Protein AF-A0A7K3H9V8-F1 (afdb_monomer)

Foldseek 3Di:
DDQLLQWPWKFKDKFAVVVVDQDDLVNSVPGDTFDWDHPDNNDIDTHDDDPQDVVNVVPDDFFKMFMWMWIAGPVGDIDTDRGPDMDTDDD

pLDDT: mean 84.38, std 11.33, range [40.25, 96.12]

Secondary structure (DSSP, 8-state):
---TT-EEEEEEEEEEGGG-----HHHHTTSPBPEEEESSSS-EEEE------HHHHHTSPSEEEEEEEEEEETTS-EEEEEEEEEEEE--

Solvent-accessible surface area (backbone atoms only — not comparable to full-atom values): 5520 Å² total; per-residue (Å²): 130,82,58,58,26,41,65,66,45,40,22,68,47,80,45,55,59,86,70,69,74,79,79,49,68,76,63,46,71,78,46,68,71,34,55,68,43,59,76,43,71,76,36,63,52,67,51,72,82,82,88,74,46,74,68,56,55,73,70,52,76,71,44,54,29,37,28,26,37,38,42,29,29,68,92,66,53,73,49,70,36,75,69,69,43,73,50,74,44,78,134

Structure (mmCIF, N/CA/C/O backbone):
data_AF-A0A7K3H9V8-F1
#
_entry.id   AF-A0A7K3H9V8-F1
#
loop_
_atom_site.group_PDB
_atom_site.id
_atom_site.type_symbol
_atom_site.label_atom_id
_atom_site.label_alt_id
_atom_site.label_comp_id
_atom_site.label_asym_id
_atom_site.label_entity_id
_atom_site.label_seq_id
_atom_site.pdbx_PDB_ins_code
_atom_site.Cartn_x
_atom_site.Cartn_y
_atom_site.Cartn_z
_atom_site.occupancy
_atom_site.B_iso_or_equiv
_atom_site.auth_seq_id
_atom_site.auth_comp_id
_atom_site.auth_asym_id
_atom_site.auth_atom_id
_atom_site.pdbx_PDB_model_num
ATOM 1 N N . MET A 1 1 ? 23.747 -12.170 -5.761 1.00 40.25 1 MET A N 1
ATOM 2 C CA . MET A 1 1 ? 22.863 -12.603 -6.858 1.00 40.25 1 MET A CA 1
ATOM 3 C C . MET A 1 1 ? 22.025 -11.384 -7.172 1.00 40.25 1 MET A C 1
ATOM 5 O O . MET A 1 1 ? 21.425 -10.882 -6.230 1.00 40.25 1 MET A O 1
ATOM 9 N N . SER A 1 2 ? 22.135 -10.826 -8.382 1.00 44.81 2 SER A N 1
ATOM 10 C CA . SER A 1 2 ? 21.259 -9.722 -8.803 1.00 44.81 2 SER A CA 1
ATOM 11 C C . SER A 1 2 ? 19.826 -10.225 -8.836 1.00 44.81 2 SER A C 1
ATOM 13 O O . SER A 1 2 ? 19.588 -11.399 -9.131 1.00 44.81 2 SER A O 1
ATOM 15 N N . ASP A 1 3 ? 18.900 -9.362 -8.454 1.00 52.72 3 ASP A N 1
ATOM 16 C CA . ASP A 1 3 ? 17.481 -9.650 -8.508 1.00 52.72 3 ASP A CA 1
ATOM 17 C C . ASP A 1 3 ? 17.013 -9.508 -9.967 1.00 52.72 3 ASP A C 1
ATOM 19 O O . ASP A 1 3 ? 16.526 -8.464 -10.377 1.00 52.72 3 ASP A O 1
ATOM 23 N N . ASP A 1 4 ? 17.176 -10.563 -10.777 1.00 57.59 4 ASP A N 1
ATOM 24 C CA . ASP A 1 4 ? 16.725 -10.555 -12.181 1.00 57.59 4 ASP A CA 1
ATOM 25 C C . ASP A 1 4 ? 15.191 -10.456 -12.315 1.00 57.59 4 ASP A C 1
ATOM 27 O O . ASP A 1 4 ? 14.689 -10.405 -13.430 1.00 57.59 4 ASP A O 1
ATOM 31 N N . SER A 1 5 ? 14.419 -10.403 -11.216 1.00 62.09 5 SER A N 1
ATOM 32 C CA . SER A 1 5 ? 12.970 -10.153 -11.288 1.00 62.09 5 SER A CA 1
ATOM 33 C C . SER 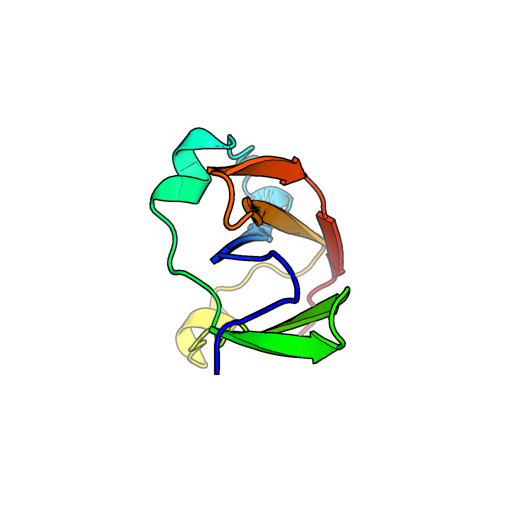A 1 5 ? 12.625 -8.764 -11.830 1.00 62.09 5 SER A C 1
ATOM 35 O O . SER A 1 5 ? 11.461 -8.493 -12.130 1.00 62.09 5 SER A O 1
ATOM 37 N N . GLY A 1 6 ? 13.621 -7.876 -11.905 1.00 73.94 6 GLY A N 1
ATOM 38 C CA . GLY A 1 6 ? 13.479 -6.513 -12.383 1.00 73.94 6 GLY A CA 1
ATOM 39 C C . GLY A 1 6 ? 12.861 -5.561 -11.363 1.00 73.94 6 GLY A C 1
ATOM 40 O O . GLY A 1 6 ? 12.731 -4.389 -11.690 1.00 73.94 6 GLY A O 1
ATOM 41 N N . VAL A 1 7 ? 12.498 -6.000 -10.147 1.00 84.50 7 VAL A N 1
ATOM 42 C CA . VAL A 1 7 ? 11.938 -5.130 -9.095 1.00 84.50 7 VAL A CA 1
ATOM 43 C C . VAL A 1 7 ? 13.048 -4.627 -8.175 1.00 84.50 7 VAL A C 1
ATOM 45 O O . VAL A 1 7 ? 13.641 -5.390 -7.419 1.00 84.50 7 VAL A O 1
ATOM 48 N N . ARG A 1 8 ? 13.282 -3.315 -8.194 1.00 86.12 8 ARG A N 1
ATOM 49 C CA . ARG A 1 8 ? 14.249 -2.630 -7.329 1.00 86.12 8 ARG A CA 1
ATOM 50 C C . ARG A 1 8 ? 13.674 -2.293 -5.962 1.00 86.12 8 ARG A C 1
ATOM 52 O O . ARG A 1 8 ? 14.374 -2.389 -4.958 1.00 86.12 8 ARG A O 1
ATOM 59 N N . ASP A 1 9 ? 12.427 -1.836 -5.937 1.00 89.44 9 ASP A N 1
ATOM 60 C CA . ASP A 1 9 ? 11.785 -1.356 -4.720 1.00 89.44 9 ASP A CA 1
ATOM 61 C C . ASP A 1 9 ? 10.269 -1.544 -4.788 1.00 89.44 9 ASP A C 1
ATOM 63 O O . ASP A 1 9 ? 9.638 -1.337 -5.828 1.00 89.44 9 ASP A O 1
ATOM 67 N N . LEU A 1 10 ? 9.677 -1.906 -3.654 1.00 92.62 10 LEU A N 1
ATOM 68 C CA . LEU A 1 10 ? 8.233 -1.941 -3.480 1.00 92.62 10 LEU A CA 1
ATOM 69 C C . LEU A 1 10 ? 7.880 -1.212 -2.192 1.00 92.62 10 LEU A C 1
ATOM 71 O O . LEU A 1 10 ? 8.347 -1.570 -1.113 1.00 92.62 10 LEU A O 1
ATOM 75 N N . LYS A 1 11 ? 6.994 -0.228 -2.307 1.00 93.62 11 LYS A N 1
ATOM 76 C CA . LYS A 1 11 ? 6.464 0.531 -1.177 1.00 93.62 11 LYS A CA 1
ATOM 77 C C . LYS A 1 11 ? 4.961 0.362 -1.118 1.00 93.62 11 LYS A C 1
ATOM 79 O O . LYS A 1 11 ? 4.273 0.519 -2.131 1.00 93.62 11 LYS A O 1
ATOM 84 N N . VAL A 1 12 ? 4.453 0.051 0.066 1.00 93.38 12 VAL A N 1
ATOM 85 C CA . VAL A 1 12 ? 3.027 -0.178 0.297 1.00 93.38 12 VAL A CA 1
ATOM 86 C C . VAL A 1 12 ? 2.537 0.699 1.435 1.00 93.38 12 VAL A C 1
ATOM 88 O O . VAL A 1 12 ? 3.237 0.919 2.415 1.00 93.38 12 VAL A O 1
ATOM 91 N N . LEU A 1 13 ? 1.323 1.222 1.295 1.00 91.50 13 LEU A N 1
ATOM 92 C CA . LEU A 1 13 ? 0.666 2.000 2.335 1.00 91.50 13 LEU A CA 1
ATOM 93 C C . LEU A 1 13 ? -0.736 1.450 2.559 1.00 91.50 13 LEU A C 1
ATOM 95 O O . LEU A 1 13 ? -1.520 1.309 1.620 1.00 91.50 13 LEU A O 1
ATOM 99 N N . VAL A 1 14 ? -1.044 1.165 3.818 1.00 90.38 14 VAL A N 1
ATOM 100 C CA . VAL A 1 14 ? -2.304 0.569 4.257 1.00 90.38 14 VAL A CA 1
ATOM 101 C C . VAL A 1 14 ? -3.081 1.601 5.066 1.00 90.38 14 VAL A C 1
ATOM 103 O O . VAL A 1 14 ? -2.527 2.237 5.961 1.00 90.38 14 VAL A O 1
ATOM 106 N N . ARG A 1 15 ? -4.362 1.801 4.743 1.00 89.81 15 ARG A N 1
ATOM 107 C CA . ARG A 1 15 ? -5.195 2.844 5.364 1.00 89.81 15 ARG A CA 1
ATOM 108 C C . ARG A 1 15 ? -6.662 2.430 5.478 1.00 89.81 15 ARG A C 1
ATOM 110 O O . ARG A 1 15 ? -7.162 1.768 4.563 1.00 89.81 15 ARG A O 1
ATOM 117 N N . PRO A 1 16 ? -7.387 2.877 6.516 1.00 91.12 16 PRO A N 1
ATOM 118 C CA . PRO A 1 16 ? -8.818 2.642 6.594 1.00 91.12 16 PRO A CA 1
ATOM 119 C C . PRO A 1 16 ? -9.543 3.549 5.595 1.00 91.12 16 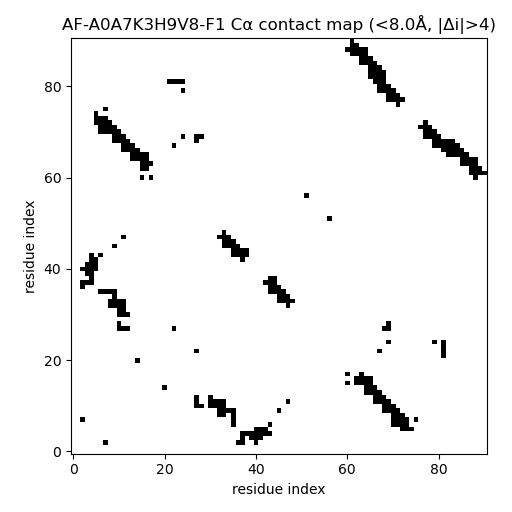PRO A C 1
ATOM 121 O O . PRO A 1 16 ? -9.153 4.702 5.370 1.00 91.12 16 PRO A O 1
ATOM 124 N N . ALA A 1 17 ? -10.621 3.052 4.994 1.00 90.12 17 ALA A N 1
ATOM 125 C CA . ALA A 1 17 ? -11.444 3.823 4.064 1.00 90.12 17 ALA A CA 1
ATOM 126 C C . ALA A 1 17 ? -12.068 5.065 4.733 1.00 90.12 17 ALA A C 1
ATOM 128 O O . ALA A 1 17 ? -12.254 6.093 4.078 1.00 90.12 17 ALA A O 1
ATOM 129 N N . SER A 1 18 ? -12.329 4.990 6.045 1.00 88.00 18 SER A N 1
ATOM 130 C CA . SER A 1 18 ? -12.840 6.080 6.891 1.00 88.00 18 SER A CA 1
ATOM 131 C C . SER A 1 18 ? -11.921 7.307 6.922 1.00 88.00 18 SER A C 1
ATOM 133 O O . SER A 1 18 ? -12.418 8.430 7.029 1.00 88.00 18 SER A O 1
ATOM 135 N N . SER A 1 19 ? -10.602 7.116 6.773 1.00 86.38 1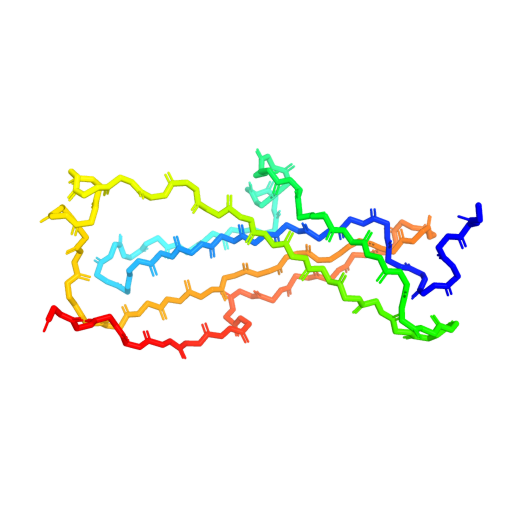9 SER A N 1
ATOM 136 C CA . SER A 1 19 ? -9.607 8.197 6.848 1.00 86.38 19 SER A CA 1
ATOM 137 C C . SER A 1 19 ? -9.752 9.241 5.742 1.00 86.38 19 SER A C 1
ATOM 139 O O . SER A 1 19 ? -9.261 10.357 5.895 1.00 86.38 19 SER A O 1
ATOM 141 N N . LYS A 1 20 ? -10.393 8.886 4.615 1.00 82.88 20 LYS A N 1
ATOM 142 C CA . LYS A 1 20 ? -10.486 9.707 3.389 1.00 82.88 20 LYS A CA 1
ATOM 143 C C . LYS A 1 20 ? -9.134 10.180 2.838 1.00 82.88 20 LYS A C 1
ATOM 145 O O . LYS A 1 20 ? -9.114 11.022 1.945 1.00 82.88 20 LYS A O 1
ATOM 150 N N . LEU A 1 21 ? -8.021 9.635 3.333 1.00 86.25 21 LEU A N 1
ATOM 151 C CA . LEU A 1 21 ? -6.707 9.833 2.738 1.00 86.25 21 LEU A CA 1
ATOM 152 C C . LEU A 1 21 ? -6.746 9.287 1.310 1.00 86.25 21 LEU A C 1
ATOM 154 O O . LEU A 1 21 ? -7.380 8.263 1.066 1.00 86.25 21 LEU A O 1
ATOM 158 N N . ASP A 1 22 ? -6.087 9.946 0.370 1.00 87.12 22 ASP A N 1
ATOM 159 C CA . ASP A 1 22 ? -5.926 9.440 -0.992 1.00 87.12 22 ASP A CA 1
ATOM 160 C C . ASP A 1 22 ? -4.482 9.685 -1.421 1.00 87.12 22 ASP A C 1
ATOM 162 O O . ASP A 1 22 ? -4.178 10.731 -1.995 1.00 87.12 22 ASP A O 1
ATOM 166 N N . PRO A 1 23 ? -3.565 8.790 -1.015 1.00 90.44 23 PRO A N 1
ATOM 167 C CA . PRO A 1 23 ? -2.148 9.016 -1.195 1.00 90.44 23 PRO A CA 1
ATOM 168 C C . PRO A 1 23 ? -1.803 9.070 -2.683 1.00 90.44 23 PRO A C 1
ATOM 170 O O . PRO A 1 23 ? -2.422 8.426 -3.534 1.00 90.44 23 PRO A O 1
ATOM 173 N N . THR A 1 24 ? -0.779 9.840 -2.991 1.00 93.94 24 THR A N 1
ATOM 174 C CA . THR A 1 24 ? -0.191 9.987 -4.315 1.00 93.94 24 THR A CA 1
ATOM 175 C C . THR A 1 24 ? 1.042 9.100 -4.442 1.00 93.94 24 THR A C 1
ATOM 177 O O . THR A 1 24 ? 1.639 8.683 -3.448 1.00 93.94 24 THR A O 1
ATOM 180 N N . GLU A 1 25 ? 1.487 8.850 -5.675 1.00 93.38 25 GLU A N 1
ATOM 181 C CA . GLU A 1 25 ? 2.758 8.154 -5.905 1.00 93.38 25 GLU A CA 1
ATOM 182 C C . GLU A 1 25 ? 3.920 8.832 -5.155 1.00 93.38 25 GLU A C 1
ATOM 184 O O . GLU A 1 25 ? 4.768 8.154 -4.573 1.00 93.38 25 GLU A O 1
ATOM 189 N N . ALA A 1 26 ? 3.961 10.168 -5.163 1.00 92.38 26 ALA A N 1
ATOM 190 C CA . ALA A 1 26 ? 5.035 10.941 -4.550 1.00 92.38 26 ALA A CA 1
ATOM 191 C C . ALA A 1 26 ? 5.108 10.728 -3.032 1.00 92.38 26 ALA A C 1
ATOM 193 O O . ALA A 1 26 ? 6.203 10.602 -2.490 1.00 92.38 26 ALA A O 1
ATOM 194 N N . GLU A 1 27 ? 3.961 10.631 -2.358 1.00 90.81 27 GLU A N 1
ATOM 195 C CA . GLU A 1 27 ? 3.903 10.358 -0.919 1.00 90.81 27 GLU A CA 1
ATOM 196 C C . GLU A 1 27 ? 4.383 8.943 -0.590 1.00 90.81 27 GLU A C 1
ATOM 198 O O . GLU A 1 27 ? 5.084 8.753 0.405 1.00 90.81 27 GLU A O 1
ATOM 203 N N . LEU A 1 28 ? 4.098 7.962 -1.456 1.00 92.50 28 LEU A N 1
ATOM 204 C CA . LEU A 1 28 ? 4.589 6.599 -1.259 1.00 92.50 28 LEU A CA 1
ATOM 205 C C . LEU A 1 28 ? 6.115 6.510 -1.313 1.00 92.50 28 LEU A C 1
ATOM 207 O O . LEU A 1 28 ? 6.657 5.606 -0.695 1.00 92.50 28 LEU A O 1
ATOM 211 N N . ARG A 1 29 ? 6.831 7.435 -1.970 1.00 89.31 29 ARG A N 1
ATOM 212 C CA . ARG A 1 29 ? 8.311 7.420 -2.031 1.00 89.31 29 ARG A CA 1
ATOM 213 C C . ARG A 1 29 ? 8.979 7.543 -0.660 1.00 89.31 29 ARG A C 1
ATOM 215 O O . ARG A 1 29 ? 10.116 7.106 -0.511 1.00 89.31 29 ARG A O 1
ATOM 222 N N . SER A 1 30 ? 8.282 8.115 0.318 1.00 87.75 30 SER A N 1
ATOM 223 C CA . SER A 1 30 ? 8.791 8.324 1.678 1.00 87.75 30 SER A CA 1
ATOM 224 C C . SER A 1 30 ? 8.443 7.187 2.641 1.00 87.75 30 SER A C 1
ATOM 226 O O . SER A 1 30 ? 8.853 7.231 3.798 1.00 87.75 30 SER A O 1
ATOM 228 N N . VAL A 1 31 ? 7.674 6.191 2.194 1.00 88.50 31 VAL A N 1
ATOM 229 C CA . VAL A 1 31 ? 7.295 5.031 3.010 1.00 88.50 31 VAL A CA 1
ATOM 230 C C . VAL A 1 31 ? 8.444 4.020 3.046 1.00 88.50 31 VAL A C 1
ATOM 232 O O . VAL A 1 31 ? 9.301 3.993 2.154 1.00 88.50 31 VAL A O 1
ATOM 235 N N . GLU A 1 32 ? 8.482 3.201 4.095 1.00 87.88 32 GLU A N 1
ATOM 236 C CA . GLU A 1 32 ? 9.438 2.102 4.212 1.00 87.88 32 GLU A CA 1
ATOM 237 C C . GLU A 1 32 ? 9.314 1.128 3.029 1.00 87.88 32 GLU A C 1
ATOM 239 O O . GLU A 1 32 ? 8.246 0.940 2.440 1.00 87.88 32 GLU A O 1
ATOM 244 N N . SER A 1 33 ? 10.454 0.566 2.637 1.00 89.50 33 SER A N 1
ATOM 245 C CA . SER A 1 33 ? 10.544 -0.401 1.545 1.00 89.50 33 SER A CA 1
ATOM 246 C C . SER A 1 33 ? 10.263 -1.808 2.053 1.00 89.50 33 SER A C 1
ATOM 248 O O . SER A 1 33 ? 10.784 -2.209 3.094 1.00 89.50 33 SER A O 1
ATOM 250 N N . ALA A 1 34 ? 9.499 -2.574 1.281 1.00 89.75 34 ALA A N 1
ATOM 251 C CA . ALA A 1 34 ? 9.308 -3.995 1.518 1.00 89.75 34 ALA A CA 1
ATOM 252 C C . ALA A 1 34 ? 10.593 -4.778 1.208 1.00 89.75 34 ALA A C 1
ATOM 254 O O . ALA A 1 34 ? 11.367 -4.424 0.317 1.00 89.75 34 ALA A O 1
ATOM 255 N N . GLU A 1 35 ? 10.794 -5.902 1.895 1.00 88.06 35 GLU A N 1
ATOM 256 C CA . GLU A 1 35 ? 11.877 -6.823 1.560 1.00 88.06 35 GLU A CA 1
ATOM 257 C C . GLU A 1 35 ? 11.491 -7.657 0.336 1.00 88.06 35 GLU A C 1
ATOM 259 O O . GLU A 1 35 ? 10.660 -8.564 0.434 1.00 88.06 35 GLU A O 1
ATOM 264 N N . CYS A 1 36 ? 12.105 -7.376 -0.812 1.00 88.00 36 CYS A N 1
ATOM 265 C CA . CYS A 1 36 ? 11.909 -8.125 -2.051 1.00 88.00 36 CYS A CA 1
ATOM 266 C C . CYS A 1 36 ? 12.963 -9.218 -2.239 1.00 88.00 36 CYS A C 1
ATOM 268 O O . CYS A 1 36 ? 14.134 -9.057 -1.890 1.00 88.00 36 CYS A O 1
ATOM 270 N N . ARG A 1 37 ? 12.522 -10.366 -2.760 1.00 85.50 37 ARG A N 1
ATOM 271 C CA . ARG A 1 37 ? 13.384 -11.480 -3.164 1.00 85.50 37 ARG A CA 1
ATOM 272 C C . ARG A 1 37 ? 12.877 -12.046 -4.483 1.00 85.50 37 ARG A C 1
ATOM 274 O O . ARG A 1 37 ? 11.683 -12.345 -4.584 1.00 85.50 37 ARG A O 1
ATOM 281 N N . SER A 1 38 ? 13.766 -12.262 -5.449 1.00 82.44 38 SER A N 1
ATOM 282 C C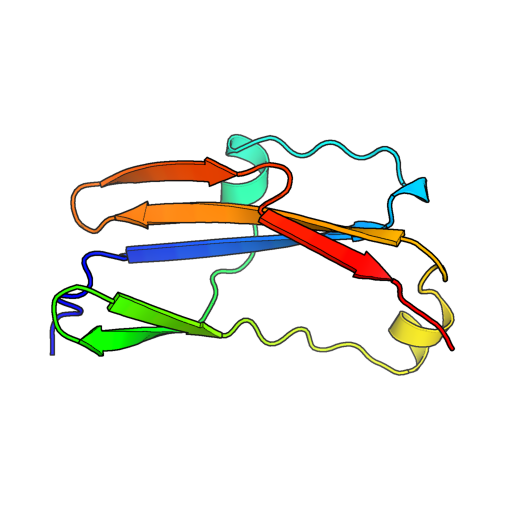A . SER A 1 38 ? 13.416 -12.973 -6.680 1.00 82.44 38 SER A CA 1
ATOM 283 C C . SER A 1 38 ? 12.827 -14.354 -6.381 1.00 82.44 38 SER A C 1
ATOM 285 O O . SER A 1 38 ? 13.328 -15.121 -5.554 1.00 82.44 38 SER A O 1
ATOM 287 N N . THR A 1 39 ? 11.735 -14.682 -7.065 1.00 80.94 39 THR A N 1
ATOM 288 C CA . THR A 1 39 ? 11.179 -16.043 -7.115 1.00 80.94 39 THR A CA 1
ATOM 289 C C . THR A 1 39 ? 11.485 -16.727 -8.441 1.00 80.94 39 THR A C 1
ATOM 291 O O . THR A 1 39 ? 11.541 -17.953 -8.501 1.00 80.94 39 THR A O 1
ATOM 294 N N . SER A 1 40 ? 11.710 -15.943 -9.495 1.00 77.38 40 SER A N 1
ATOM 295 C CA . SER A 1 40 ? 12.216 -16.368 -10.802 1.00 77.38 40 SER A CA 1
ATOM 296 C C . SER A 1 40 ? 12.849 -15.164 -11.515 1.00 77.38 40 SER A C 1
ATOM 298 O O . SER A 1 40 ? 12.875 -14.074 -10.948 1.00 77.38 40 SER A O 1
ATOM 300 N N . GLY A 1 41 ? 13.310 -15.335 -12.758 1.00 71.69 41 GLY A N 1
ATOM 301 C CA . GLY A 1 41 ? 13.797 -14.217 -13.579 1.00 71.69 41 GLY A CA 1
ATOM 302 C C . GLY A 1 41 ? 12.710 -13.241 -14.049 1.00 71.69 41 GLY A C 1
ATOM 303 O O . GLY A 1 41 ? 13.028 -12.282 -14.726 1.00 71.69 41 GLY A O 1
ATOM 304 N N . GLU A 1 42 ? 11.432 -13.479 -13.739 1.00 76.00 42 GLU A N 1
ATOM 305 C CA . GLU A 1 42 ? 10.325 -12.593 -14.145 1.00 76.00 42 GLU A CA 1
ATOM 306 C C . GLU A 1 42 ? 9.429 -12.188 -12.966 1.00 76.00 42 GLU A C 1
ATOM 308 O O . GLU A 1 42 ? 8.492 -11.409 -13.121 1.00 76.00 42 GLU A O 1
ATOM 313 N N . THR A 1 43 ? 9.653 -12.758 -11.778 1.00 81.75 43 THR A N 1
ATOM 314 C CA . THR A 1 43 ? 8.772 -12.554 -10.625 1.00 81.75 43 THR A CA 1
ATOM 315 C C . THR A 1 43 ? 9.563 -12.372 -9.344 1.00 81.75 43 THR A C 1
ATOM 317 O O . THR A 1 43 ? 10.551 -13.070 -9.100 1.00 81.75 43 THR A O 1
ATOM 320 N N . ALA A 1 44 ? 9.081 -11.459 -8.505 1.00 85.88 44 ALA A N 1
ATOM 321 C CA . ALA A 1 44 ? 9.584 -11.210 -7.165 1.00 85.88 44 ALA A CA 1
ATOM 322 C C . ALA A 1 44 ? 8.498 -11.500 -6.132 1.00 85.88 44 ALA A C 1
ATOM 324 O O . ALA A 1 44 ? 7.305 -11.291 -6.373 1.00 85.88 44 ALA A O 1
ATOM 325 N N . ARG A 1 45 ? 8.919 -11.901 -4.935 1.00 87.62 45 ARG A N 1
ATOM 326 C CA . ARG A 1 45 ? 8.081 -11.897 -3.741 1.00 87.62 45 ARG A CA 1
ATOM 327 C C . ARG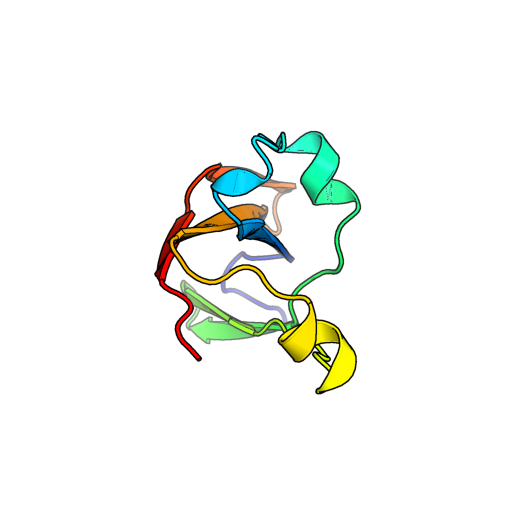 A 1 45 ? 8.606 -10.847 -2.77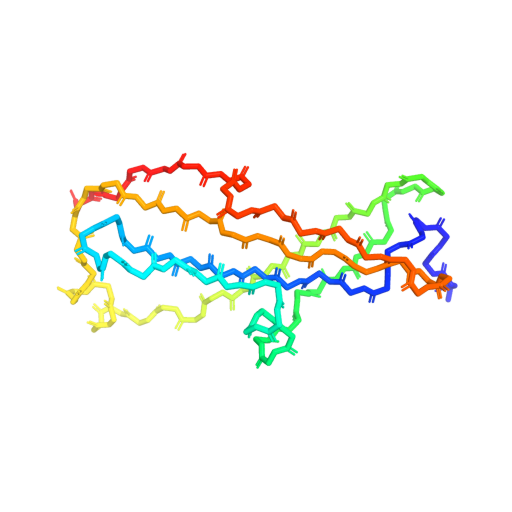7 1.00 87.62 45 ARG A C 1
ATOM 329 O O . ARG A 1 45 ? 9.684 -11.009 -2.211 1.00 87.62 45 ARG A O 1
ATOM 336 N N . CYS A 1 46 ? 7.804 -9.813 -2.557 1.00 88.56 46 CYS A N 1
ATOM 337 C CA . CYS A 1 46 ? 8.084 -8.776 -1.576 1.00 88.56 46 CYS A CA 1
ATOM 338 C C . CYS A 1 46 ? 7.247 -8.991 -0.319 1.00 88.56 46 CYS A C 1
ATOM 340 O O . CYS A 1 46 ? 6.056 -9.295 -0.401 1.00 88.56 46 CYS A O 1
ATOM 342 N N . THR A 1 47 ? 7.881 -8.872 0.842 1.00 87.19 47 THR A N 1
ATOM 343 C CA . THR A 1 47 ? 7.228 -9.003 2.144 1.00 87.19 47 THR A CA 1
ATOM 344 C C . THR A 1 47 ? 7.450 -7.723 2.925 1.00 87.19 47 THR A C 1
ATOM 346 O O . THR A 1 47 ? 8.589 -7.348 3.189 1.00 87.19 47 THR A O 1
ATOM 349 N N . ASP A 1 48 ? 6.356 -7.072 3.300 1.00 80.75 48 ASP A N 1
ATOM 350 C CA . ASP A 1 48 ? 6.383 -5.980 4.262 1.00 80.75 48 ASP A CA 1
ATOM 351 C C . ASP A 1 48 ? 5.944 -6.508 5.632 1.00 80.75 48 ASP A C 1
ATOM 353 O O . ASP A 1 48 ? 4.970 -7.260 5.737 1.00 80.75 48 ASP A O 1
ATOM 357 N N . THR A 1 49 ? 6.697 -6.166 6.676 1.00 78.00 49 THR A N 1
ATOM 358 C CA . THR A 1 49 ? 6.427 -6.620 8.044 1.00 78.00 49 THR A CA 1
ATOM 359 C C . THR A 1 49 ? 6.040 -5.428 8.898 1.00 78.00 49 THR A C 1
ATOM 361 O O . THR A 1 49 ? 6.877 -4.794 9.540 1.00 78.00 49 THR A O 1
ATOM 364 N N . LEU A 1 50 ? 4.737 -5.168 8.961 1.00 72.25 50 LEU A N 1
ATOM 365 C CA . LEU A 1 50 ? 4.184 -4.180 9.875 1.00 72.25 50 LEU A CA 1
ATOM 366 C C . LEU A 1 50 ? 4.282 -4.700 11.312 1.00 72.25 50 LEU A C 1
ATOM 368 O O . LEU A 1 50 ? 3.670 -5.705 11.682 1.00 72.25 50 LEU A O 1
ATOM 372 N N . LYS A 1 51 ? 5.044 -3.997 12.149 1.00 68.69 51 LYS A N 1
ATOM 373 C CA . LYS A 1 51 ? 5.092 -4.253 13.593 1.00 68.69 51 LYS A CA 1
ATOM 374 C C . LYS A 1 51 ? 3.893 -3.586 14.261 1.00 68.69 51 LYS A C 1
ATOM 376 O O . LYS A 1 51 ? 4.010 -2.486 14.787 1.00 68.69 51 LYS A O 1
ATOM 381 N N . ILE A 1 52 ? 2.743 -4.251 14.218 1.00 68.19 52 ILE A N 1
ATOM 382 C CA . ILE A 1 52 ? 1.521 -3.797 14.892 1.00 68.19 52 ILE A CA 1
ATOM 383 C C . ILE A 1 52 ? 1.548 -4.299 16.341 1.00 68.19 52 ILE A C 1
ATOM 385 O O . ILE A 1 52 ? 1.643 -5.503 16.579 1.00 68.19 52 ILE A O 1
ATOM 389 N N . THR A 1 53 ? 1.479 -3.396 17.321 1.00 72.38 53 THR A N 1
ATOM 390 C CA . THR A 1 53 ? 1.286 -3.776 18.731 1.00 72.38 53 THR A CA 1
ATOM 391 C C . THR A 1 53 ? -0.200 -3.963 19.050 1.00 72.38 53 THR A C 1
ATOM 393 O O . THR A 1 53 ? -1.059 -3.432 18.352 1.00 72.38 53 THR A O 1
ATOM 396 N N . GLU A 1 54 ? -0.542 -4.654 20.144 1.00 70.94 54 GLU A N 1
ATOM 397 C CA . GLU A 1 54 ? -1.943 -4.745 20.606 1.00 70.94 54 GLU A CA 1
ATOM 398 C C . GLU A 1 54 ? -2.571 -3.364 20.845 1.00 70.94 54 GLU A C 1
ATOM 400 O O . GLU A 1 54 ? -3.765 -3.173 20.623 1.00 70.94 54 GLU A O 1
ATOM 405 N N . ARG A 1 55 ? -1.764 -2.377 21.259 1.00 68.44 55 ARG A N 1
ATOM 406 C CA . ARG A 1 55 ? -2.214 -0.989 21.408 1.00 68.44 55 ARG A CA 1
ATOM 407 C C . ARG A 1 55 ? -2.581 -0.387 20.054 1.00 68.44 55 ARG A C 1
ATOM 409 O O . ARG A 1 55 ? -3.644 0.219 19.949 1.00 68.44 55 ARG A O 1
ATOM 416 N N . ASP A 1 56 ? -1.742 -0.586 19.042 1.00 65.62 56 ASP A N 1
ATOM 417 C CA . ASP A 1 56 ? -2.010 -0.105 17.685 1.00 65.62 56 ASP A CA 1
ATOM 418 C C . ASP A 1 56 ? -3.265 -0.783 17.128 1.00 65.62 56 ASP A C 1
ATOM 420 O O . ASP A 1 56 ? -4.163 -0.098 16.649 1.00 65.62 56 ASP A O 1
ATOM 424 N N . ALA A 1 57 ? -3.394 -2.101 17.3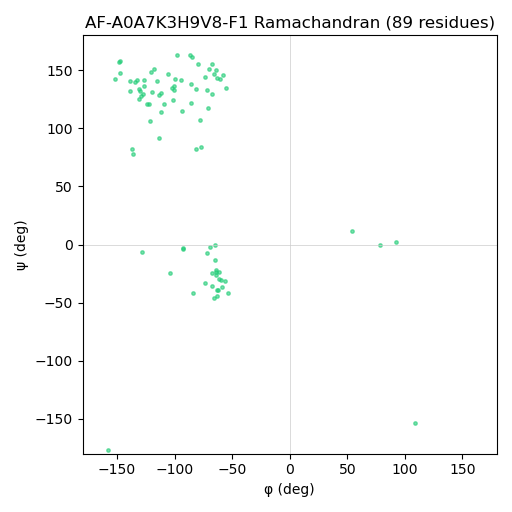18 1.00 71.31 57 ALA A N 1
ATOM 425 C CA . ALA A 1 57 ? -4.570 -2.872 16.919 1.00 71.31 57 ALA A CA 1
ATOM 426 C C . ALA A 1 57 ? -5.851 -2.420 17.642 1.00 71.31 57 ALA A C 1
ATOM 428 O O . ALA A 1 57 ? -6.905 -2.314 17.023 1.00 71.31 57 ALA A O 1
ATOM 429 N N . SER A 1 58 ? -5.781 -2.086 18.936 1.00 70.00 58 SER A N 1
ATOM 430 C CA . SER A 1 58 ? -6.949 -1.600 19.687 1.00 70.00 58 SER A CA 1
ATOM 431 C C . SER A 1 58 ? -7.490 -0.262 19.167 1.00 70.00 58 SER A C 1
ATOM 433 O O . SER A 1 58 ? -8.686 0.010 19.316 1.00 70.00 58 SER A O 1
ATOM 435 N N . GLY A 1 59 ? -6.621 0.535 18.534 1.00 70.44 59 GLY A N 1
ATOM 436 C CA . GLY A 1 59 ? -6.952 1.793 17.871 1.00 70.44 59 GLY A CA 1
ATOM 437 C C . GLY A 1 59 ? -7.261 1.660 16.378 1.00 70.44 59 GLY A C 1
ATOM 438 O O . GLY A 1 59 ? -7.604 2.668 15.766 1.00 70.44 59 GLY A O 1
ATOM 439 N N . MET A 1 60 ? -7.147 0.465 15.782 1.00 76.38 60 MET A N 1
ATOM 440 C CA . MET A 1 60 ? -7.510 0.258 14.380 1.00 76.38 60 MET A CA 1
ATOM 441 C C . MET A 1 60 ? -9.029 0.294 14.215 1.00 76.38 60 MET A C 1
ATOM 443 O O . MET A 1 60 ? -9.776 -0.336 14.972 1.00 76.38 60 MET A O 1
ATOM 447 N N . ASP A 1 61 ? -9.462 1.044 13.204 1.00 80.06 61 ASP A N 1
ATOM 448 C CA . ASP A 1 61 ? -10.851 1.079 12.770 1.00 80.06 61 ASP A CA 1
ATOM 449 C C . ASP A 1 61 ? -11.241 -0.277 12.170 1.00 80.06 61 ASP A C 1
ATOM 451 O O . ASP A 1 61 ? -10.570 -0.790 11.266 1.00 80.06 61 ASP A O 1
ATOM 455 N N . ASP A 1 62 ? -12.358 -0.825 12.639 1.00 88.56 62 ASP A N 1
ATOM 456 C CA . ASP A 1 62 ? -13.019 -1.937 11.962 1.00 88.56 62 ASP A CA 1
ATOM 457 C C . ASP A 1 62 ? -13.590 -1.460 10.612 1.00 88.56 62 ASP A C 1
ATOM 459 O O . ASP A 1 62 ? -13.920 -0.284 10.423 1.00 88.56 62 ASP A O 1
ATOM 463 N N . GLY A 1 63 ? -13.761 -2.388 9.672 1.00 90.75 63 GLY A N 1
ATOM 464 C CA . GLY A 1 63 ? -14.357 -2.127 8.362 1.00 90.75 63 GLY A CA 1
ATOM 465 C C . GLY A 1 63 ? -13.345 -2.182 7.225 1.00 90.75 63 GLY A C 1
ATOM 466 O O . GLY A 1 63 ? -12.352 -2.896 7.308 1.00 90.75 63 GLY A O 1
ATOM 467 N N . THR A 1 64 ? -13.616 -1.465 6.135 1.00 94.50 64 THR A N 1
ATOM 468 C CA . THR A 1 64 ? -12.850 -1.595 4.889 1.00 94.50 64 THR A CA 1
ATOM 469 C C . THR A 1 64 ? -11.544 -0.810 4.915 1.00 94.50 64 THR A C 1
ATOM 471 O O . THR A 1 64 ? -11.512 0.380 5.236 1.00 94.50 64 THR A O 1
ATOM 474 N N . TRP A 1 65 ? -10.476 -1.464 4.474 1.00 93.62 65 TRP A N 1
ATOM 475 C CA . TRP A 1 65 ? -9.134 -0.923 4.317 1.00 93.62 65 TRP A CA 1
ATOM 476 C C . TRP A 1 65 ? -8.675 -1.019 2.864 1.00 93.62 65 TRP A C 1
ATOM 478 O O . TRP A 1 65 ? -9.029 -1.941 2.126 1.00 93.62 65 TRP A O 1
ATOM 488 N N . TYR A 1 66 ?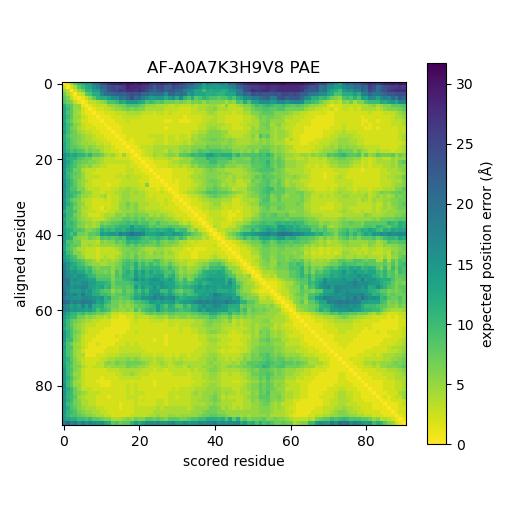 -7.860 -0.048 2.461 1.00 94.19 66 TYR A N 1
ATOM 489 C CA . TYR A 1 66 ? -7.238 0.008 1.146 1.00 94.19 66 TYR A CA 1
ATOM 490 C C . TYR A 1 66 ? -5.725 -0.102 1.271 1.00 94.19 66 TYR A C 1
ATOM 492 O O . TYR A 1 66 ? -5.117 0.499 2.161 1.00 94.19 66 TYR A O 1
ATOM 500 N N . LEU A 1 67 ? -5.129 -0.831 0.332 1.00 93.12 67 LEU A N 1
ATOM 501 C CA . LEU A 1 67 ? -3.691 -0.914 0.134 1.00 93.12 67 LEU A CA 1
ATOM 502 C C . LEU A 1 67 ? -3.330 -0.187 -1.160 1.00 93.12 67 LEU A C 1
ATOM 504 O O . LEU A 1 67 ? -3.810 -0.545 -2.238 1.00 93.12 67 LEU A O 1
ATOM 508 N N . SER A 1 68 ? -2.479 0.824 -1.048 1.00 95.06 68 SER A N 1
ATOM 509 C CA . SER A 1 68 ? -1.847 1.511 -2.174 1.00 95.06 68 SER A CA 1
ATOM 510 C C . SER A 1 68 ? -0.430 0.966 -2.350 1.00 95.06 68 SER A C 1
ATOM 512 O O . SER A 1 68 ? 0.238 0.676 -1.358 1.00 95.06 68 SER A O 1
ATOM 514 N N . ALA A 1 69 ? 0.034 0.821 -3.590 1.00 94.81 69 ALA A N 1
ATOM 515 C CA . ALA A 1 69 ? 1.355 0.269 -3.882 1.00 94.81 69 ALA A CA 1
ATOM 516 C C . ALA A 1 69 ? 2.089 1.099 -4.935 1.00 94.81 69 ALA A C 1
ATOM 518 O O . ALA A 1 69 ? 1.496 1.522 -5.927 1.00 94.81 69 ALA A O 1
ATOM 519 N N . ARG A 1 70 ? 3.393 1.289 -4.736 1.00 95.38 70 ARG A N 1
ATOM 520 C CA . ARG A 1 70 ? 4.321 1.819 -5.733 1.00 95.38 70 ARG A CA 1
ATOM 521 C C . ARG A 1 70 ? 5.446 0.813 -5.919 1.00 95.38 70 ARG A C 1
ATOM 523 O O . ARG A 1 70 ? 6.153 0.515 -4.960 1.00 95.38 70 ARG A O 1
ATOM 530 N N . ALA A 1 71 ? 5.616 0.333 -7.142 1.00 92.75 71 ALA A N 1
ATOM 531 C CA . ALA A 1 71 ? 6.745 -0.494 -7.537 1.00 92.75 71 ALA A CA 1
ATOM 532 C C . ALA A 1 71 ? 7.716 0.328 -8.382 1.00 92.75 71 ALA A C 1
ATOM 534 O O . ALA A 1 71 ? 7.307 1.212 -9.140 1.00 92.75 71 ALA A O 1
ATOM 535 N N . GLU A 1 72 ? 8.995 0.025 -8.244 1.00 91.81 72 GLU A N 1
ATOM 536 C CA . GLU A 1 72 ? 10.066 0.587 -9.044 1.00 91.81 72 GLU A CA 1
ATOM 537 C C . GLU A 1 72 ? 10.933 -0.540 -9.585 1.00 91.81 72 GLU A C 1
ATOM 539 O O . GLU A 1 72 ? 11.327 -1.441 -8.841 1.00 91.81 72 GLU A O 1
ATOM 544 N N . ALA A 1 73 ? 11.208 -0.483 -10.881 1.00 88.94 73 ALA A N 1
ATOM 545 C CA . ALA A 1 73 ? 12.032 -1.448 -11.571 1.00 88.94 73 ALA A CA 1
ATOM 546 C C . ALA A 1 73 ? 13.526 -1.082 -11.504 1.00 88.94 73 ALA A C 1
ATOM 548 O O . ALA A 1 73 ? 13.902 0.048 -11.172 1.00 88.94 73 ALA A O 1
ATOM 549 N N . GLU A 1 74 ? 14.404 -2.044 -11.799 1.00 85.12 74 GLU A N 1
ATOM 550 C CA . GLU A 1 74 ? 15.858 -1.826 -11.808 1.00 85.12 74 GLU A CA 1
ATOM 551 C C . GLU A 1 74 ? 16.284 -0.725 -12.791 1.00 85.12 74 GLU A C 1
ATOM 553 O O . GLU A 1 74 ? 17.150 0.091 -12.459 1.00 85.12 74 GLU A O 1
ATOM 558 N N . ASP A 1 75 ? 15.617 -0.637 -13.943 1.00 86.31 75 ASP A N 1
ATOM 559 C CA . ASP A 1 75 ? 15.810 0.404 -14.962 1.00 86.31 75 ASP A CA 1
ATOM 560 C C . ASP A 1 75 ? 15.277 1.791 -14.550 1.00 86.31 75 ASP A C 1
ATOM 562 O O . ASP A 1 75 ? 15.572 2.793 -15.204 1.00 86.31 75 ASP A O 1
ATOM 566 N N . GLY A 1 76 ? 14.574 1.871 -13.417 1.00 88.50 76 GLY A N 1
ATOM 567 C CA . GLY A 1 76 ? 14.006 3.094 -12.867 1.00 88.50 76 GLY A CA 1
ATOM 568 C C . GLY A 1 76 ? 12.571 3.382 -13.300 1.00 88.50 76 GLY A C 1
ATOM 569 O O . GLY A 1 76 ? 12.040 4.408 -12.866 1.00 88.50 76 GLY A O 1
ATOM 570 N N . ASP A 1 77 ? 11.933 2.511 -14.086 1.00 90.50 77 ASP A N 1
ATOM 571 C CA . ASP A 1 77 ? 10.508 2.632 -14.382 1.00 90.50 77 ASP A CA 1
ATOM 572 C C . ASP A 1 77 ? 9.672 2.433 -13.118 1.00 90.50 77 ASP A C 1
ATOM 574 O O . ASP A 1 77 ? 10.029 1.698 -12.196 1.00 90.50 77 ASP A O 1
ATOM 578 N N . THR A 1 78 ? 8.540 3.132 -13.045 1.00 93.19 78 THR A N 1
ATOM 579 C CA . THR A 1 78 ? 7.706 3.145 -11.840 1.00 93.19 78 THR A CA 1
ATOM 580 C C . THR A 1 78 ? 6.249 2.923 -12.184 1.00 93.19 78 THR A C 1
ATOM 582 O O . THR A 1 78 ? 5.738 3.436 -13.179 1.00 93.19 78 THR A O 1
ATOM 585 N N . VAL A 1 79 ? 5.571 2.164 -11.329 1.00 94.50 79 VAL A N 1
ATOM 586 C CA . VAL A 1 79 ? 4.132 1.933 -11.412 1.00 94.50 79 VAL A CA 1
ATOM 587 C C . VAL A 1 79 ? 3.517 2.259 -10.066 1.00 94.50 79 VAL A C 1
ATOM 589 O O . VAL A 1 79 ? 3.956 1.764 -9.028 1.00 94.50 79 VAL A O 1
ATOM 592 N N . TYR A 1 80 ? 2.466 3.073 -10.095 1.00 95.38 80 TYR A N 1
ATOM 593 C CA . TYR A 1 80 ? 1.650 3.384 -8.933 1.00 95.38 80 TYR A CA 1
ATOM 594 C C . TYR A 1 80 ? 0.240 2.827 -9.096 1.00 95.38 80 TYR A C 1
ATOM 596 O O . TYR A 1 80 ? -0.436 3.095 -10.090 1.00 95.38 80 TYR A O 1
ATOM 604 N N . VAL A 1 81 ? -0.219 2.086 -8.090 1.00 96.12 81 VAL A N 1
ATOM 605 C CA . VAL A 1 81 ? -1.575 1.553 -8.011 1.00 96.12 81 VAL A CA 1
ATOM 606 C C . VAL A 1 81 ? -2.227 2.079 -6.728 1.00 96.12 81 VAL A C 1
ATOM 608 O O . VAL A 1 81 ? -1.909 1.604 -5.634 1.00 96.12 81 VAL A O 1
ATOM 611 N N . PRO A 1 82 ? -3.165 3.041 -6.819 1.00 92.94 82 PRO A N 1
ATOM 612 C CA . PRO A 1 82 ? -3.756 3.673 -5.637 1.00 92.94 82 PRO A CA 1
ATOM 613 C C . PRO A 1 82 ? -4.625 2.725 -4.805 1.00 92.94 82 PRO A C 1
ATOM 615 O O . PRO A 1 82 ? -4.796 2.936 -3.606 1.00 92.94 82 PRO A O 1
ATOM 618 N N . ARG A 1 83 ? -5.166 1.672 -5.425 1.00 93.62 83 ARG A N 1
ATOM 619 C CA . ARG A 1 83 ? -5.927 0.596 -4.775 1.00 93.62 83 ARG A CA 1
ATOM 620 C C . ARG A 1 83 ? -5.481 -0.749 -5.336 1.00 93.62 83 ARG A C 1
ATOM 622 O O . ARG A 1 83 ? -6.134 -1.311 -6.207 1.00 93.62 83 ARG A O 1
ATOM 629 N N . ALA A 1 84 ? -4.330 -1.217 -4.870 1.00 94.12 84 ALA A N 1
ATOM 630 C CA . ALA A 1 84 ? -3.774 -2.518 -5.225 1.00 94.12 84 ALA A CA 1
ATOM 631 C C . ALA A 1 84 ? -4.533 -3.669 -4.548 1.00 94.12 84 ALA A C 1
ATOM 633 O O . ALA A 1 84 ? -4.683 -4.734 -5.141 1.00 94.12 84 ALA A O 1
ATOM 634 N N . ALA A 1 85 ? -5.045 -3.447 -3.334 1.00 94.62 85 ALA A N 1
ATOM 635 C CA . ALA A 1 85 ? -5.930 -4.387 -2.656 1.00 94.62 85 ALA A CA 1
ATOM 636 C C . ALA A 1 85 ? -6.951 -3.671 -1.765 1.00 94.62 85 ALA A C 1
ATOM 638 O O . ALA A 1 85 ? -6.737 -2.542 -1.316 1.00 94.62 85 ALA A O 1
ATOM 639 N N . THR A 1 86 ? -8.043 -4.378 -1.491 1.00 95.25 86 THR A N 1
ATOM 640 C CA . THR A 1 86 ? -9.089 -3.988 -0.544 1.00 95.25 86 THR A CA 1
ATOM 641 C C . THR A 1 86 ? -9.360 -5.178 0.362 1.00 95.25 86 THR A C 1
ATOM 643 O O . THR A 1 86 ? -9.487 -6.298 -0.134 1.00 95.25 86 THR A O 1
ATOM 646 N N . PHE A 1 87 ? -9.443 -4.950 1.667 1.00 92.50 87 PHE A N 1
ATOM 647 C CA . PHE A 1 87 ? -9.758 -5.991 2.644 1.00 92.50 87 PHE A CA 1
ATOM 648 C C . PHE A 1 87 ? -10.519 -5.404 3.828 1.00 92.50 87 PHE A C 1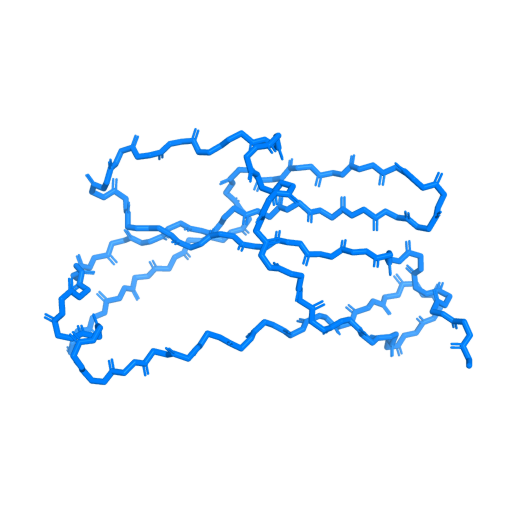
ATOM 650 O O . PHE A 1 87 ? -10.423 -4.207 4.092 1.00 92.50 87 PHE A O 1
ATOM 657 N N . ASP A 1 88 ? -11.265 -6.243 4.539 1.00 92.38 88 ASP A N 1
ATOM 658 C CA . ASP A 1 88 ? -11.975 -5.839 5.748 1.00 92.38 88 ASP A CA 1
ATOM 659 C C . ASP A 1 88 ? -11.203 -6.285 6.992 1.00 92.38 88 ASP A C 1
ATOM 661 O O . ASP A 1 88 ? -10.703 -7.409 7.067 1.00 92.38 88 ASP A O 1
ATOM 665 N N . VAL A 1 89 ? -11.110 -5.386 7.968 1.00 88.44 89 VAL A N 1
ATOM 666 C CA . VAL A 1 89 ? -10.586 -5.665 9.305 1.00 88.44 89 VAL A CA 1
ATOM 667 C C . VAL A 1 89 ? -11.772 -5.832 10.243 1.00 88.44 89 VAL A C 1
ATOM 669 O O . VAL A 1 89 ? -12.630 -4.954 10.347 1.00 88.44 89 VAL A O 1
ATOM 672 N N . THR A 1 90 ? -11.819 -6.974 10.919 1.00 85.38 90 THR A N 1
ATOM 673 C CA . THR A 1 90 ? -12.820 -7.301 11.936 1.00 85.38 90 THR A CA 1
ATOM 674 C C . THR A 1 90 ? -12.101 -7.729 13.208 1.00 85.38 90 THR A C 1
ATOM 676 O O . THR A 1 90 ? -11.151 -8.511 13.121 1.00 85.38 90 THR A O 1
ATOM 679 N N . ARG A 1 91 ? -12.550 -7.249 14.368 1.00 71.38 91 ARG A N 1
ATOM 680 C CA . ARG A 1 91 ? -12.119 -7.768 15.676 1.00 71.38 91 ARG A CA 1
ATOM 681 C C . ARG A 1 91 ? -12.696 -9.142 15.985 1.00 71.38 91 ARG A C 1
ATOM 683 O O . ARG A 1 91 ? -13.846 -9.410 15.569 1.00 71.38 91 ARG A O 1
#

Radius of gyration: 14.66 Å; Cα contacts (8 Å, |Δi|>4): 171; chains: 1; bounding box: 37×27×36 Å

Sequence (91 aa):
MSDDSGVRDLKVLVRPASSKLDPTEAELRSVESAECRSTSGETARCTDTLKITERDASGMDDGTWYLSARAEAEDGDTVYVPRAATFDVTR

Mean predicted aligned error: 6.19 Å

Nearest PDB structures (foldseek):
  7lhk-assembly2_B  TM=4.322E-01  e=1.207E+00  Tetrahymena thermophila SB210
  7lhk-assembly1_A  TM=3.872E-01  e=2.636E+00  Tetrahymena thermophila SB210
  6tzy-assembly1_A  TM=3.644E-01  e=2.972E+00  Tetrahymena thermophila
  4kkq-assembly1_B  TM=3.084E-01  e=1.008E+00  Vibrio cholerae MJ-1236